Protein AF-A0A5K1H653-F1 (afdb_monomer_lite)

Sequence (147 aa):
DAVLSSRAFFVLESVLCDRKASRRVKQNCAFAMAALVMFVGQVVMSPMATSLVELGSADGLRVLYSLIIAIKSIFVDEIHQSGELPKIINGLDSEDEGLKSAALDCILEIGYIGRKEAIEAMMEKVLNFMEGRQEEKRDSSNLMWLS

Organism: NCBI:txid210225

Radius of gyration: 21.85 Å; chains: 1; bounding box: 66×31×60 Å

pLDDT: mean 72.01, std 13.51, range [44.47, 93.06]

InterPro domains:
  IPR016024 Armadillo-type fold [SSF48371] (3-129)

Structure (mmCIF, N/CA/C/O backbone):
data_AF-A0A5K1H653-F1
#
_entry.id   AF-A0A5K1H653-F1
#
loop_
_atom_site.group_PDB
_atom_site.id
_atom_site.type_symbol
_atom_site.label_atom_id
_atom_site.label_alt_id
_atom_site.label_comp_id
_atom_site.label_asym_id
_atom_site.label_entity_id
_atom_site.label_seq_id
_atom_site.pdbx_PDB_ins_code
_atom_site.Cartn_x
_atom_site.Cartn_y
_atom_site.Cartn_z
_atom_site.occupancy
_atom_site.B_iso_or_equiv
_atom_site.auth_seq_id
_atom_site.auth_comp_id
_atom_site.auth_asym_id
_atom_site.auth_atom_id
_atom_site.pdbx_PDB_model_num
ATOM 1 N N . ASP A 1 1 ? 10.705 18.690 -10.266 1.00 44.47 1 ASP A N 1
ATOM 2 C CA . ASP A 1 1 ? 10.629 18.983 -11.717 1.00 44.47 1 ASP A CA 1
ATOM 3 C C . ASP A 1 1 ? 11.940 19.234 -12.468 1.00 44.47 1 ASP A C 1
ATOM 5 O O . ASP A 1 1 ? 11.997 18.913 -13.647 1.00 44.47 1 ASP A O 1
ATOM 9 N N . ALA A 1 2 ? 13.035 19.714 -11.861 1.00 45.69 2 ALA A N 1
ATOM 10 C CA . ALA A 1 2 ? 14.253 20.038 -12.632 1.00 45.69 2 ALA A CA 1
ATOM 11 C C . ALA A 1 2 ? 15.156 18.838 -13.018 1.00 45.69 2 ALA A C 1
ATOM 13 O O . ALA A 1 2 ? 15.878 18.916 -14.013 1.00 45.69 2 ALA A O 1
ATOM 14 N N . VAL A 1 3 ? 15.118 17.723 -12.274 1.00 45.12 3 VAL A N 1
ATOM 15 C CA . VAL A 1 3 ? 16.013 16.560 -12.490 1.00 45.12 3 VAL A CA 1
ATOM 16 C C . VAL A 1 3 ? 15.633 15.757 -13.740 1.00 45.12 3 VAL A C 1
ATOM 18 O O . VAL A 1 3 ? 16.513 15.251 -14.428 1.00 45.12 3 VAL A O 1
ATOM 21 N N . LEU A 1 4 ? 14.346 15.721 -14.096 1.00 46.84 4 LEU A N 1
ATOM 22 C CA . LEU A 1 4 ? 13.852 15.075 -15.319 1.00 46.84 4 LEU A CA 1
ATOM 23 C C . LEU A 1 4 ? 14.151 15.870 -16.597 1.00 46.84 4 LEU A C 1
ATOM 25 O O . LEU A 1 4 ? 14.254 15.283 -17.667 1.00 46.84 4 LEU A O 1
ATOM 29 N N . SER A 1 5 ? 14.345 17.190 -16.487 1.00 49.91 5 SER A N 1
ATOM 30 C CA . SER A 1 5 ? 14.792 18.037 -17.610 1.00 49.91 5 SER A CA 1
ATOM 31 C C . SER A 1 5 ? 16.320 18.104 -17.747 1.00 49.91 5 SER A C 1
ATOM 33 O O . SER A 1 5 ? 16.856 18.746 -18.651 1.00 49.91 5 SER A O 1
ATOM 35 N N . SER A 1 6 ? 17.047 17.470 -16.824 1.00 48.06 6 SER A N 1
ATOM 36 C CA . SER A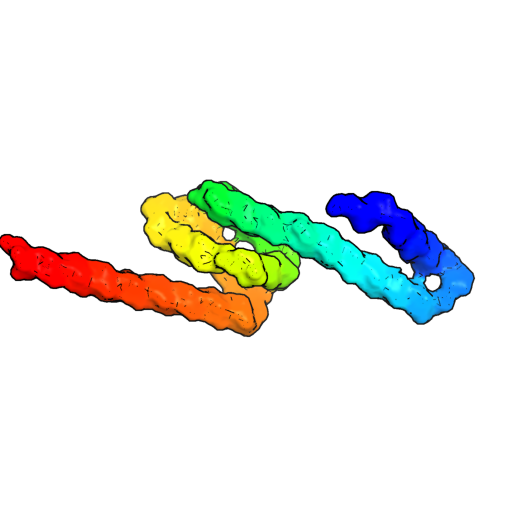 1 6 ? 18.497 17.550 -16.754 1.00 48.06 6 SER A CA 1
ATOM 37 C C . SER A 1 6 ? 19.143 16.640 -17.795 1.00 48.06 6 SER A C 1
ATOM 39 O O . SER A 1 6 ? 18.831 15.455 -17.907 1.00 48.06 6 SER A O 1
ATOM 41 N N . ARG A 1 7 ? 20.151 17.184 -18.482 1.00 54.25 7 ARG A N 1
ATOM 42 C CA . ARG A 1 7 ? 21.087 16.504 -19.396 1.00 54.25 7 ARG A CA 1
ATOM 43 C C . ARG A 1 7 ? 21.716 15.214 -18.830 1.00 54.25 7 ARG A C 1
ATOM 45 O O . ARG A 1 7 ? 22.386 14.508 -19.573 1.00 54.25 7 ARG A O 1
ATOM 52 N N . ALA A 1 8 ? 21.516 14.892 -17.550 1.00 56.97 8 ALA A N 1
ATOM 53 C CA . ALA A 1 8 ? 22.009 13.693 -16.880 1.00 56.97 8 ALA A CA 1
ATOM 54 C C . ALA A 1 8 ? 21.540 12.374 -17.521 1.00 56.97 8 ALA A C 1
ATOM 56 O O . ALA A 1 8 ? 22.361 11.473 -17.674 1.00 56.97 8 ALA A O 1
ATOM 57 N N . PHE A 1 9 ? 20.271 12.257 -17.938 1.00 57.56 9 PHE A N 1
ATOM 58 C CA . PHE A 1 9 ? 19.769 11.016 -18.554 1.00 57.56 9 PHE A CA 1
ATOM 59 C C . PHE A 1 9 ? 20.418 10.773 -19.924 1.00 57.56 9 PHE A C 1
ATOM 61 O O . PHE A 1 9 ? 20.959 9.703 -20.181 1.00 57.56 9 PHE A O 1
ATOM 68 N N . PHE A 1 10 ? 20.485 11.825 -20.744 1.00 59.91 10 PHE A N 1
ATOM 69 C CA . PHE A 1 10 ? 21.138 11.807 -22.055 1.00 59.91 10 PHE A CA 1
ATOM 70 C C . PHE A 1 10 ? 22.647 11.521 -21.957 1.00 59.91 10 PHE A C 1
ATOM 72 O O . PHE A 1 10 ? 23.203 10.762 -22.748 1.00 59.91 10 PHE A O 1
ATOM 79 N N . VAL A 1 11 ? 23.326 12.089 -20.954 1.00 62.84 11 VAL A N 1
ATOM 80 C CA . VAL A 1 11 ? 24.755 11.841 -20.707 1.00 62.84 11 VAL A CA 1
ATOM 81 C C . VAL A 1 11 ? 24.993 10.396 -20.260 1.00 62.84 11 VAL A C 1
ATOM 83 O O . VAL A 1 11 ? 25.898 9.751 -20.786 1.00 62.84 11 VAL A O 1
ATOM 86 N N . LEU A 1 12 ? 24.179 9.851 -19.353 1.00 58.28 12 LEU A N 1
ATOM 87 C CA . LEU A 1 12 ? 24.308 8.459 -18.905 1.00 58.28 12 LEU A CA 1
ATOM 88 C C . LEU A 1 12 ? 24.004 7.453 -20.024 1.00 58.28 12 LEU A C 1
ATOM 90 O O . LEU A 1 12 ? 24.766 6.503 -20.200 1.00 58.28 12 LEU A O 1
ATOM 94 N N . GLU A 1 13 ? 22.964 7.696 -20.824 1.00 56.81 13 GLU A N 1
ATOM 95 C CA . GLU A 1 13 ? 22.633 6.893 -22.006 1.00 56.81 13 GLU A CA 1
ATOM 96 C C . GLU A 1 13 ? 23.789 6.901 -23.022 1.00 56.81 13 GLU A C 1
ATOM 98 O O . GLU A 1 13 ? 24.232 5.843 -23.477 1.00 56.81 13 GLU A O 1
ATOM 103 N N . SER A 1 14 ? 24.373 8.076 -23.294 1.00 64.81 14 SER A N 1
ATOM 104 C CA . SER A 1 14 ? 25.520 8.202 -24.203 1.00 64.81 14 SER A CA 1
ATOM 105 C C . SER A 1 14 ? 26.752 7.407 -23.740 1.00 64.81 14 SER A C 1
ATOM 107 O O . SER A 1 14 ? 27.435 6.794 -24.561 1.00 64.81 14 SER A O 1
ATOM 109 N N . VAL A 1 15 ? 27.008 7.343 -22.426 1.00 60.03 15 VAL A N 1
ATOM 110 C CA . VAL A 1 15 ? 28.149 6.617 -21.839 1.00 60.03 15 VAL A CA 1
ATOM 111 C C . VAL A 1 15 ? 27.917 5.101 -21.814 1.00 60.03 15 VAL A C 1
ATOM 113 O O . VAL A 1 15 ? 28.864 4.332 -21.997 1.00 60.03 15 VAL A O 1
ATOM 116 N N . LEU A 1 16 ? 26.673 4.637 -21.638 1.00 54.69 16 LEU A N 1
ATOM 117 C CA . LEU A 1 16 ? 26.344 3.215 -21.801 1.00 54.69 16 LEU A CA 1
ATOM 118 C C . LEU A 1 16 ? 26.532 2.744 -23.246 1.00 54.69 16 LEU A C 1
ATOM 120 O O . LEU A 1 16 ? 27.098 1.666 -23.478 1.00 54.69 16 LEU A O 1
ATOM 124 N N . CYS A 1 17 ? 26.064 3.544 -24.205 1.00 60.16 17 CYS A N 1
ATOM 125 C CA . CYS A 1 17 ? 26.115 3.224 -25.629 1.00 60.16 17 CYS A CA 1
ATOM 126 C C . CYS A 1 17 ? 27.509 3.421 -26.252 1.00 60.16 17 CYS A C 1
ATOM 128 O O . CYS A 1 17 ? 27.781 2.857 -27.317 1.00 60.16 17 CYS A O 1
ATOM 130 N N . ASP A 1 18 ? 28.428 4.133 -25.590 1.00 64.19 18 ASP A N 1
ATOM 131 C CA . ASP A 1 18 ? 29.811 4.277 -26.047 1.00 64.19 18 ASP A CA 1
ATOM 132 C C . ASP A 1 18 ? 30.572 2.942 -25.964 1.00 64.19 18 ASP A C 1
ATOM 134 O O . ASP A 1 18 ? 30.835 2.391 -24.893 1.00 64.19 18 ASP A O 1
ATOM 138 N N . ARG A 1 19 ? 30.977 2.387 -27.112 1.00 56.91 19 ARG A N 1
ATOM 139 C CA . ARG A 1 19 ? 31.741 1.127 -27.183 1.00 56.91 19 ARG A CA 1
ATOM 140 C C . ARG A 1 19 ? 33.153 1.236 -26.604 1.00 56.91 19 ARG A C 1
ATOM 142 O O . ARG A 1 19 ? 33.728 0.197 -26.292 1.00 56.91 19 ARG A O 1
ATOM 149 N N . LYS A 1 20 ? 33.693 2.448 -26.442 1.00 66.50 20 LYS A N 1
ATOM 150 C CA . LYS A 1 20 ? 35.030 2.697 -25.879 1.00 66.50 20 LYS A CA 1
ATOM 151 C C . LYS A 1 20 ? 35.030 2.813 -24.351 1.00 66.50 20 LYS A C 1
ATOM 153 O O . LYS A 1 20 ? 36.097 2.731 -23.744 1.00 66.50 20 LYS A O 1
ATOM 158 N N . ALA A 1 21 ? 33.864 2.966 -23.721 1.00 58.50 21 ALA A N 1
ATOM 159 C CA . ALA A 1 21 ? 33.753 3.059 -22.270 1.00 58.50 21 ALA A CA 1
ATOM 160 C C . ALA A 1 21 ? 34.074 1.719 -21.583 1.00 58.50 21 ALA A C 1
ATOM 162 O O . ALA A 1 21 ? 33.651 0.644 -22.023 1.00 58.50 21 ALA A O 1
ATOM 163 N N . SER A 1 22 ? 34.814 1.782 -20.472 1.00 67.69 22 SER A N 1
ATOM 164 C CA . SER A 1 22 ? 35.213 0.589 -19.720 1.00 67.69 22 SER A CA 1
ATOM 165 C C . SER A 1 22 ? 33.999 -0.112 -19.098 1.00 67.69 22 SER A C 1
ATOM 167 O O . SER A 1 22 ? 33.016 0.524 -18.711 1.00 67.69 22 SER A O 1
ATOM 169 N N . ARG A 1 23 ? 34.076 -1.440 -18.942 1.00 62.59 23 ARG A N 1
ATOM 170 C CA . ARG A 1 23 ? 32.991 -2.260 -18.371 1.00 62.59 23 ARG A CA 1
ATOM 171 C C . ARG A 1 23 ? 32.521 -1.758 -16.998 1.00 62.59 23 ARG A C 1
ATOM 173 O O . ARG A 1 23 ? 31.323 -1.771 -16.738 1.00 62.59 23 ARG A O 1
ATOM 180 N N . ARG A 1 24 ? 33.441 -1.271 -16.156 1.00 66.25 24 ARG A N 1
ATOM 181 C CA . ARG A 1 24 ? 33.117 -0.716 -14.828 1.00 66.25 24 ARG A CA 1
ATOM 182 C C . ARG A 1 24 ? 32.341 0.599 -14.923 1.00 66.25 24 ARG A C 1
ATOM 184 O O . ARG A 1 24 ? 31.417 0.814 -14.151 1.00 66.25 24 ARG A O 1
ATOM 191 N N . VAL A 1 25 ? 32.681 1.450 -15.893 1.00 63.56 25 VAL A N 1
ATOM 192 C CA . VAL A 1 25 ? 31.981 2.724 -16.131 1.00 63.56 25 VAL A CA 1
ATOM 193 C C . VAL A 1 25 ? 30.552 2.459 -16.605 1.00 63.56 25 VAL A C 1
ATOM 195 O O . VAL A 1 25 ? 29.615 3.026 -16.057 1.00 63.56 25 VAL A O 1
ATOM 198 N N . LYS A 1 26 ? 30.363 1.512 -17.532 1.00 55.81 26 LYS A N 1
ATOM 199 C CA . LYS A 1 26 ? 29.026 1.112 -18.002 1.00 55.81 26 LYS A CA 1
ATOM 200 C C . LYS A 1 26 ? 28.155 0.526 -16.899 1.00 55.81 26 LYS A C 1
ATOM 202 O O . LYS A 1 26 ? 26.975 0.846 -16.825 1.00 55.81 26 LYS A O 1
ATOM 207 N N . GLN A 1 27 ? 28.734 -0.313 -16.041 1.00 55.03 27 GLN A N 1
ATOM 208 C CA . GLN A 1 27 ? 28.023 -0.886 -14.897 1.00 55.03 27 GLN A CA 1
ATOM 209 C C . GLN A 1 27 ? 27.581 0.205 -13.920 1.00 55.03 27 GLN A C 1
ATOM 211 O O . GLN A 1 27 ? 26.409 0.255 -13.567 1.00 55.03 27 GLN A O 1
ATOM 216 N N . ASN A 1 28 ? 28.473 1.126 -13.554 1.00 61.66 28 ASN A N 1
ATOM 217 C CA . ASN A 1 28 ? 28.134 2.225 -12.651 1.00 61.66 28 ASN A CA 1
ATOM 218 C C . ASN A 1 28 ? 27.080 3.170 -13.251 1.00 61.66 28 ASN A C 1
ATOM 220 O O . ASN A 1 28 ? 26.188 3.614 -12.534 1.00 61.66 28 ASN A O 1
ATOM 224 N N . CYS A 1 29 ? 27.125 3.432 -14.561 1.00 58.62 29 CYS A N 1
ATOM 225 C CA . CYS A 1 29 ? 26.082 4.205 -15.235 1.00 58.62 29 CYS A CA 1
ATOM 226 C C . CYS A 1 29 ? 24.743 3.457 -15.290 1.00 58.62 29 CYS A C 1
ATOM 228 O O . CYS A 1 29 ? 23.708 4.080 -15.092 1.00 58.62 29 CYS A O 1
ATOM 230 N N . ALA A 1 30 ? 24.739 2.137 -15.502 1.00 55.62 30 ALA A N 1
ATOM 231 C CA . ALA A 1 30 ? 23.517 1.333 -15.455 1.00 55.62 30 ALA A CA 1
ATOM 232 C C . ALA A 1 30 ? 22.886 1.345 -14.053 1.00 55.62 30 ALA A C 1
ATOM 234 O O . ALA A 1 30 ? 21.678 1.528 -13.931 1.00 55.62 30 ALA A O 1
ATOM 235 N N . PHE A 1 31 ? 23.702 1.237 -12.998 1.00 61.91 31 PHE A N 1
ATOM 236 C CA . PHE A 1 31 ? 23.247 1.389 -11.613 1.00 61.91 31 PHE A CA 1
ATOM 237 C C . PHE A 1 31 ? 22.703 2.793 -11.335 1.00 61.91 31 PHE A C 1
ATOM 239 O O . PHE A 1 31 ? 21.651 2.922 -10.717 1.00 61.91 31 PHE A O 1
ATOM 246 N N . ALA A 1 32 ? 23.365 3.841 -11.831 1.00 61.22 32 ALA A N 1
ATOM 247 C CA . ALA A 1 32 ? 22.889 5.215 -11.694 1.00 61.22 32 ALA A CA 1
ATOM 248 C C . ALA A 1 32 ? 21.574 5.460 -12.455 1.00 61.22 32 ALA A C 1
ATOM 250 O O . ALA A 1 32 ? 20.694 6.136 -11.933 1.00 61.22 32 ALA A O 1
ATOM 251 N N . MET A 1 33 ? 21.400 4.883 -13.650 1.00 60.06 33 MET A N 1
ATOM 252 C CA . MET A 1 33 ? 20.134 4.946 -14.391 1.00 60.06 33 MET A CA 1
ATOM 253 C C . MET A 1 33 ? 19.022 4.169 -13.689 1.00 60.06 33 MET A C 1
ATOM 255 O O . MET A 1 33 ? 17.914 4.679 -13.592 1.00 60.06 33 MET A O 1
ATOM 259 N N . ALA A 1 34 ? 19.304 2.977 -13.156 1.00 53.09 34 ALA A N 1
ATOM 260 C CA . ALA A 1 34 ? 18.333 2.218 -12.371 1.00 53.09 34 ALA A CA 1
ATOM 261 C C . ALA A 1 34 ? 17.908 2.992 -11.114 1.00 53.09 34 ALA A C 1
ATOM 263 O O . ALA A 1 34 ? 16.717 3.120 -10.847 1.00 53.09 34 ALA A O 1
ATOM 264 N N . ALA A 1 35 ? 18.865 3.591 -10.401 1.00 56.31 35 ALA A N 1
ATOM 265 C CA . ALA A 1 35 ? 18.593 4.445 -9.250 1.00 56.31 35 ALA A CA 1
ATOM 266 C C . ALA A 1 35 ? 17.800 5.704 -9.634 1.00 56.31 35 ALA A C 1
ATOM 268 O O . ALA A 1 35 ? 16.897 6.087 -8.903 1.00 56.31 35 ALA A O 1
ATOM 269 N N . LEU A 1 36 ? 18.078 6.326 -10.785 1.00 57.88 36 LEU A N 1
ATOM 270 C CA . LEU A 1 36 ? 17.319 7.476 -11.292 1.00 57.88 36 LEU A CA 1
ATOM 271 C C . LEU A 1 36 ? 15.892 7.098 -11.701 1.00 57.88 36 LEU A C 1
ATOM 273 O O . LEU A 1 36 ? 14.972 7.841 -11.388 1.00 57.88 36 LEU A O 1
ATOM 277 N N . VAL A 1 37 ? 15.685 5.951 -12.356 1.00 58.03 37 VAL A N 1
ATOM 278 C CA . VAL A 1 37 ? 14.344 5.441 -12.694 1.00 58.03 37 VAL A CA 1
ATOM 279 C C . VAL A 1 37 ? 13.562 5.111 -11.424 1.00 58.03 37 VAL A C 1
ATOM 281 O O . VAL A 1 37 ? 12.395 5.477 -11.319 1.00 58.03 37 VAL A O 1
ATOM 284 N N . MET A 1 38 ? 14.213 4.497 -10.433 1.00 58.59 38 MET A N 1
ATOM 285 C CA . MET A 1 38 ? 13.615 4.277 -9.117 1.00 58.59 38 MET A CA 1
ATOM 286 C C . MET A 1 38 ? 13.279 5.600 -8.424 1.00 58.59 38 MET A C 1
ATOM 288 O O . MET A 1 38 ? 12.167 5.749 -7.944 1.00 58.59 38 MET A O 1
ATOM 292 N N . PHE A 1 39 ? 14.174 6.588 -8.440 1.00 55.56 39 PHE A N 1
ATOM 293 C CA . PHE A 1 39 ? 13.973 7.891 -7.798 1.00 55.56 39 PHE A CA 1
ATOM 294 C C . PHE A 1 39 ? 12.857 8.713 -8.460 1.00 55.56 39 PHE A C 1
ATOM 296 O O . PHE A 1 39 ? 12.046 9.334 -7.782 1.00 55.56 39 PHE A O 1
ATOM 303 N N . VAL A 1 40 ? 12.779 8.691 -9.791 1.00 55.78 40 VAL A N 1
ATOM 304 C CA . VAL A 1 40 ? 11.707 9.333 -10.565 1.00 55.78 40 VAL A CA 1
ATOM 305 C C . VAL A 1 40 ? 10.370 8.629 -10.340 1.00 55.78 40 VAL A C 1
ATOM 307 O O . VAL A 1 40 ? 9.351 9.301 -10.203 1.00 55.78 40 VAL A O 1
ATOM 310 N N . GLY A 1 41 ? 10.368 7.296 -10.270 1.00 54.59 41 GLY A N 1
ATOM 311 C CA . GLY A 1 41 ? 9.179 6.529 -9.917 1.00 54.59 41 GLY A CA 1
ATOM 312 C C . GLY A 1 41 ? 8.704 6.845 -8.498 1.00 54.59 41 GLY A C 1
ATOM 313 O O . GLY A 1 41 ? 7.532 7.129 -8.294 1.00 54.59 41 GLY A O 1
ATOM 314 N N . GLN A 1 42 ? 9.611 6.854 -7.525 1.00 49.09 42 GLN A N 1
ATOM 315 C CA . GLN A 1 42 ? 9.310 7.037 -6.102 1.00 49.09 42 GLN A CA 1
ATOM 316 C C . GLN A 1 42 ? 8.787 8.453 -5.788 1.00 49.09 42 GLN A C 1
ATOM 318 O O . GLN A 1 42 ? 7.810 8.605 -5.064 1.00 49.09 42 GLN A O 1
ATOM 323 N N . VAL A 1 43 ? 9.331 9.496 -6.435 1.00 50.09 43 VAL A N 1
ATOM 324 C CA . VAL A 1 43 ? 8.859 10.891 -6.283 1.00 50.09 43 VAL A CA 1
ATOM 325 C C . VAL A 1 43 ? 7.440 11.119 -6.835 1.00 50.09 43 VAL A C 1
ATOM 327 O O . VAL A 1 43 ? 6.743 12.014 -6.364 1.00 50.09 43 VAL A O 1
ATOM 330 N N . VAL A 1 44 ? 6.986 10.321 -7.807 1.00 51.75 44 VAL A N 1
ATOM 331 C CA . VAL A 1 44 ? 5.624 10.421 -8.372 1.00 51.75 44 VAL A CA 1
ATOM 332 C C . VAL A 1 44 ? 4.646 9.459 -7.682 1.00 51.75 44 VAL A C 1
ATOM 334 O O . VAL A 1 44 ? 3.456 9.759 -7.589 1.00 51.75 44 VAL A O 1
ATOM 337 N N . MET A 1 45 ? 5.130 8.332 -7.152 1.00 57.34 45 MET A N 1
ATOM 338 C CA . MET A 1 45 ? 4.293 7.305 -6.521 1.00 57.34 45 MET A CA 1
ATOM 339 C C . MET A 1 45 ? 3.742 7.710 -5.145 1.00 57.34 45 MET A C 1
ATOM 341 O O . MET A 1 45 ? 2.621 7.318 -4.829 1.00 57.34 45 MET A O 1
ATOM 345 N N . SER A 1 46 ? 4.456 8.540 -4.374 1.00 62.00 46 SER A N 1
ATOM 346 C CA . SER A 1 46 ? 3.993 9.022 -3.059 1.00 62.00 46 SER A CA 1
ATOM 347 C C . SER A 1 46 ? 2.673 9.813 -3.118 1.00 62.00 46 SER A C 1
ATOM 349 O O . SER A 1 46 ? 1.680 9.369 -2.535 1.00 62.00 46 SER A O 1
ATOM 351 N N . PRO A 1 47 ? 2.568 10.918 -3.895 1.00 64.62 47 PRO A N 1
ATOM 352 C CA . PRO A 1 47 ? 1.303 11.647 -4.008 1.00 64.62 47 PRO A CA 1
ATOM 353 C C . PRO A 1 47 ? 0.208 10.842 -4.725 1.00 64.62 47 PRO A C 1
ATOM 355 O O . PRO A 1 47 ? -0.977 11.106 -4.523 1.00 64.62 47 PRO A O 1
ATOM 358 N N . MET A 1 48 ? 0.567 9.847 -5.542 1.00 65.38 48 MET A N 1
ATOM 359 C CA . MET A 1 48 ? -0.406 8.961 -6.186 1.00 65.38 48 MET A CA 1
ATOM 360 C C . MET A 1 48 ? -1.064 8.005 -5.182 1.00 65.38 48 MET A C 1
ATOM 362 O O . MET A 1 48 ? -2.283 7.864 -5.196 1.00 65.38 48 MET A O 1
ATOM 366 N N . ALA A 1 49 ? -0.285 7.384 -4.290 1.00 64.75 49 ALA A N 1
ATOM 367 C CA . ALA A 1 49 ? -0.828 6.538 -3.230 1.00 64.75 49 ALA A CA 1
ATOM 368 C C . ALA A 1 49 ? -1.748 7.347 -2.303 1.00 64.75 49 ALA A C 1
ATOM 370 O O . ALA A 1 49 ? -2.892 6.955 -2.084 1.00 64.75 49 ALA A O 1
ATOM 371 N N . THR A 1 50 ? -1.291 8.517 -1.847 1.00 73.44 50 THR A N 1
ATOM 372 C CA . THR A 1 50 ? -2.092 9.408 -0.999 1.00 73.44 50 THR A CA 1
ATOM 373 C C . THR A 1 50 ? -3.375 9.866 -1.689 1.00 73.44 50 THR A C 1
ATOM 375 O O . THR A 1 50 ? -4.446 9.703 -1.119 1.00 73.44 50 THR A O 1
ATOM 378 N N . SER A 1 51 ? -3.319 10.353 -2.933 1.00 68.00 51 SER A N 1
ATOM 379 C CA . SER A 1 51 ? -4.524 10.825 -3.641 1.00 68.00 51 SER A CA 1
ATOM 380 C C . SER A 1 51 ? -5.544 9.719 -3.927 1.00 68.00 51 SER A C 1
ATOM 382 O O . SER A 1 51 ? -6.747 9.965 -3.848 1.00 68.00 51 SER A O 1
ATOM 384 N N . LEU A 1 52 ? -5.097 8.494 -4.227 1.00 68.88 52 LEU A N 1
ATOM 385 C CA . LEU A 1 52 ? -5.996 7.354 -4.445 1.00 68.88 52 LEU A CA 1
ATOM 386 C C . LEU A 1 52 ? -6.676 6.897 -3.153 1.00 68.88 52 LEU A C 1
ATOM 388 O O . LEU A 1 52 ? -7.851 6.534 -3.178 1.00 68.88 52 LEU A O 1
ATOM 392 N N . VAL A 1 53 ? -5.955 6.932 -2.032 1.00 73.12 53 VAL A N 1
ATOM 393 C CA . VAL A 1 53 ? -6.500 6.574 -0.719 1.00 73.12 53 VAL A CA 1
ATOM 394 C C . VAL A 1 53 ? -7.408 7.686 -0.180 1.00 73.12 53 VAL A C 1
ATOM 396 O O . VAL A 1 53 ? -8.474 7.398 0.359 1.00 73.12 53 VAL A O 1
ATOM 399 N N . GLU A 1 54 ? -7.054 8.956 -0.388 1.00 72.25 54 GLU A N 1
ATOM 400 C CA . GLU A 1 54 ? -7.885 10.120 -0.043 1.00 72.25 54 GLU A CA 1
ATOM 401 C C . GLU A 1 54 ? -9.179 10.200 -0.849 1.00 72.25 54 GLU A C 1
ATOM 403 O O . GLU A 1 54 ? -10.170 10.736 -0.355 1.00 72.25 54 GLU A O 1
ATOM 408 N N . LEU A 1 55 ? -9.204 9.632 -2.059 1.00 71.25 55 LEU A N 1
ATOM 409 C CA . LEU A 1 55 ? -10.426 9.527 -2.851 1.00 71.25 55 LEU A CA 1
ATOM 410 C C . LEU A 1 55 ? -11.523 8.752 -2.101 1.00 71.25 55 LEU A C 1
ATOM 412 O O . LEU A 1 55 ? -12.702 8.951 -2.386 1.00 71.25 55 LEU A O 1
ATOM 416 N N . GLY A 1 56 ? -11.145 7.857 -1.176 1.00 67.19 56 GLY A N 1
ATOM 417 C CA . GLY A 1 56 ? -12.072 7.166 -0.277 1.00 67.19 56 GLY A CA 1
ATOM 418 C C . GLY A 1 56 ? -13.159 6.353 -0.986 1.00 67.19 56 GLY A C 1
ATOM 419 O O . GLY A 1 56 ? -14.207 6.100 -0.402 1.00 67.19 56 GLY A O 1
ATOM 420 N N . SER A 1 57 ? -12.940 5.976 -2.250 1.00 76.50 57 SER A N 1
ATOM 421 C CA . SER A 1 57 ? -13.917 5.274 -3.086 1.00 76.50 57 SER A CA 1
ATOM 422 C C . SER A 1 57 ? -13.422 3.888 -3.488 1.00 76.50 57 SER A C 1
ATOM 424 O O . SER A 1 57 ? -12.217 3.643 -3.597 1.00 76.50 57 SER A O 1
ATOM 426 N N . ALA A 1 58 ? -14.367 2.979 -3.745 1.00 74.94 58 ALA A N 1
ATOM 427 C CA . ALA A 1 58 ? -14.062 1.608 -4.145 1.00 74.94 58 ALA A CA 1
ATOM 428 C C . ALA A 1 58 ? -13.195 1.555 -5.413 1.00 74.94 58 ALA A C 1
ATOM 430 O O . ALA A 1 58 ? -12.253 0.769 -5.489 1.00 74.94 58 ALA A O 1
ATOM 431 N N . ASP A 1 59 ? -13.460 2.423 -6.391 1.00 73.94 59 ASP A N 1
ATOM 432 C CA . ASP A 1 59 ? -12.687 2.467 -7.634 1.00 73.94 59 ASP A CA 1
ATOM 433 C C . ASP A 1 59 ? -11.267 3.010 -7.418 1.00 73.94 59 ASP A C 1
ATOM 435 O O . ASP A 1 59 ? -10.322 2.491 -8.013 1.00 73.94 59 ASP A O 1
ATOM 439 N N . GLY A 1 60 ? -11.084 3.972 -6.505 1.00 73.88 60 GLY A N 1
ATOM 440 C CA . GLY A 1 60 ? -9.755 4.432 -6.088 1.00 73.88 60 GLY A CA 1
ATOM 441 C C . GLY A 1 60 ? -8.914 3.302 -5.489 1.00 73.88 60 GLY A C 1
ATOM 442 O O . GLY A 1 60 ? -7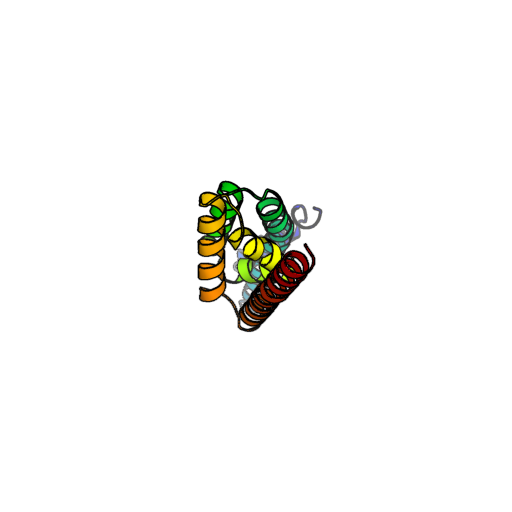.770 3.094 -5.901 1.00 73.88 60 GLY A O 1
ATOM 443 N N . LEU A 1 61 ? -9.505 2.505 -4.592 1.00 81.25 61 LEU A N 1
ATOM 444 C CA . LEU A 1 61 ? -8.837 1.343 -3.998 1.00 81.25 61 LEU A CA 1
ATOM 445 C C . LEU A 1 61 ? -8.594 0.209 -5.004 1.00 81.25 61 LEU A C 1
ATOM 447 O O . LEU A 1 61 ? -7.562 -0.449 -4.939 1.00 81.25 61 LEU A O 1
ATOM 451 N N . ARG A 1 62 ? -9.470 -0.001 -5.990 1.00 80.94 62 ARG A N 1
ATOM 452 C CA . ARG A 1 62 ? -9.229 -0.981 -7.070 1.00 80.94 62 ARG A CA 1
ATOM 453 C C . ARG A 1 62 ? -8.060 -0.588 -7.971 1.00 80.94 62 ARG A C 1
ATOM 455 O O . ARG A 1 62 ? -7.283 -1.445 -8.405 1.00 80.94 62 ARG A O 1
ATOM 462 N N . VAL A 1 63 ? -7.918 0.705 -8.255 1.00 75.88 63 VAL A N 1
ATOM 463 C CA . VAL A 1 63 ? -6.750 1.228 -8.975 1.00 75.88 63 VAL A CA 1
ATOM 464 C C . VAL A 1 63 ? -5.493 1.055 -8.123 1.00 75.88 63 VAL A C 1
ATOM 466 O O . VAL A 1 63 ? -4.480 0.578 -8.634 1.00 75.88 63 VAL A O 1
ATOM 469 N N . LEU A 1 64 ? -5.569 1.351 -6.821 1.00 79.62 64 LEU A N 1
ATOM 470 C CA . LEU A 1 64 ? -4.474 1.122 -5.878 1.00 79.62 64 LEU A CA 1
ATOM 471 C C . LEU A 1 64 ? -4.043 -0.354 -5.852 1.00 79.62 64 LEU A C 1
ATOM 473 O O . LEU A 1 64 ? -2.860 -0.646 -6.006 1.00 79.62 64 LEU A O 1
ATOM 477 N N . TYR A 1 65 ? -4.995 -1.281 -5.754 1.00 83.19 65 TYR A N 1
ATOM 478 C CA . TYR A 1 65 ? -4.767 -2.725 -5.829 1.00 83.19 65 TYR A CA 1
ATOM 479 C C . TYR A 1 65 ? -4.036 -3.133 -7.116 1.00 83.19 65 TYR A C 1
ATOM 481 O O . TYR A 1 65 ? -3.027 -3.839 -7.080 1.00 83.19 65 TYR A O 1
ATOM 489 N N . SER A 1 66 ? -4.485 -2.616 -8.261 1.00 75.44 66 SER A N 1
ATOM 490 C CA . SER A 1 66 ? -3.856 -2.892 -9.559 1.00 75.44 66 SER A CA 1
ATOM 491 C C . SER A 1 66 ? -2.394 -2.421 -9.608 1.00 75.44 66 SER A C 1
ATOM 493 O O . SER A 1 66 ? -1.540 -3.092 -10.191 1.00 75.44 66 SER A O 1
ATOM 495 N N . LEU A 1 67 ? -2.082 -1.290 -8.966 1.00 74.75 67 LEU A N 1
ATOM 496 C CA . LEU A 1 67 ? -0.718 -0.763 -8.859 1.00 74.75 67 LEU A CA 1
ATOM 497 C C . LEU A 1 67 ? 0.150 -1.586 -7.902 1.00 74.75 67 LEU A C 1
ATOM 499 O O . LEU A 1 67 ? 1.315 -1.837 -8.217 1.00 74.75 67 LEU A O 1
ATOM 503 N N . ILE A 1 68 ? -0.413 -2.064 -6.786 1.00 82.75 68 ILE A N 1
ATOM 504 C CA . ILE A 1 68 ? 0.269 -2.978 -5.858 1.00 82.75 68 ILE A CA 1
ATOM 505 C C . ILE A 1 68 ? 0.709 -4.245 -6.601 1.00 82.75 68 ILE A C 1
ATOM 507 O O . ILE A 1 68 ? 1.875 -4.625 -6.510 1.00 82.75 68 ILE A O 1
ATOM 511 N N . ILE A 1 69 ? -0.161 -4.844 -7.418 1.00 80.94 69 ILE A N 1
ATOM 512 C CA . ILE A 1 69 ? 0.190 -6.028 -8.221 1.00 80.94 69 ILE A CA 1
ATOM 513 C C . ILE A 1 69 ? 1.279 -5.713 -9.254 1.00 80.94 69 ILE A C 1
ATOM 515 O O . ILE A 1 69 ? 2.217 -6.496 -9.446 1.00 80.94 69 ILE A O 1
ATOM 519 N N . ALA A 1 70 ? 1.149 -4.583 -9.952 1.00 70.75 70 ALA A N 1
ATOM 520 C CA . ALA A 1 70 ? 2.036 -4.233 -11.055 1.00 70.75 70 ALA A CA 1
ATOM 521 C C . ALA A 1 70 ? 3.456 -3.876 -10.583 1.00 70.75 70 ALA A C 1
ATOM 523 O O . ALA A 1 70 ? 4.437 -4.282 -11.209 1.00 70.75 70 ALA A O 1
ATOM 524 N N . ILE A 1 71 ? 3.567 -3.129 -9.482 1.00 76.12 71 ILE A N 1
ATOM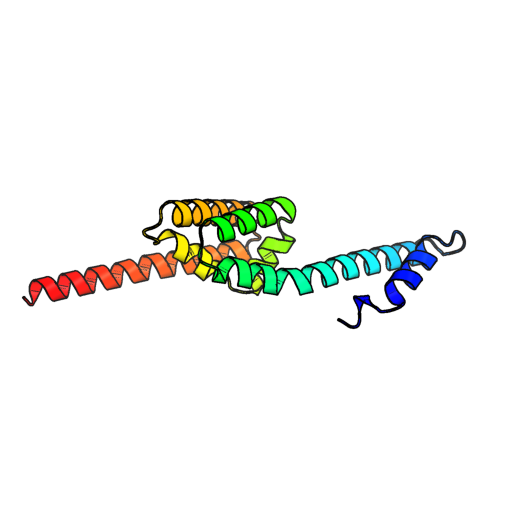 525 C CA . ILE A 1 71 ? 4.821 -2.523 -9.010 1.00 76.12 71 ILE A CA 1
ATOM 526 C C . ILE A 1 71 ? 5.422 -3.305 -7.826 1.00 76.12 71 ILE A C 1
ATOM 528 O O . ILE A 1 71 ? 6.641 -3.307 -7.631 1.00 76.12 71 ILE A O 1
ATOM 532 N N . LYS A 1 72 ? 4.594 -4.047 -7.081 1.00 83.00 72 LYS A N 1
ATOM 533 C CA . LYS A 1 72 ? 4.977 -4.936 -5.974 1.00 83.00 72 LYS A CA 1
ATOM 534 C C . LYS A 1 72 ? 5.679 -4.205 -4.831 1.00 83.00 72 LYS A C 1
ATOM 536 O O . LYS A 1 72 ? 5.182 -3.193 -4.343 1.00 83.00 72 LYS A O 1
ATOM 541 N N . SER A 1 73 ? 6.818 -4.730 -4.371 1.00 79.12 73 SER A N 1
ATOM 542 C CA . SER A 1 73 ? 7.454 -4.327 -3.114 1.00 79.12 73 SER A CA 1
ATOM 543 C C . SER A 1 73 ? 7.799 -2.844 -3.069 1.00 79.12 73 SER A C 1
ATOM 545 O O . SER A 1 73 ? 7.671 -2.236 -2.019 1.00 79.12 73 SER A O 1
ATOM 547 N N . ILE A 1 74 ? 8.180 -2.247 -4.203 1.00 77.94 74 ILE A N 1
ATOM 548 C CA . ILE A 1 74 ? 8.520 -0.818 -4.279 1.00 77.94 74 ILE A CA 1
ATOM 549 C C . ILE A 1 74 ? 7.301 0.049 -3.933 1.00 77.94 74 ILE A C 1
ATOM 551 O O . ILE A 1 74 ? 7.436 1.058 -3.252 1.00 77.94 74 ILE A O 1
ATOM 555 N N . PHE A 1 75 ? 6.106 -0.353 -4.365 1.00 79.88 75 PHE A N 1
ATOM 556 C CA . PHE A 1 75 ? 4.881 0.396 -4.094 1.00 79.88 75 PHE A CA 1
ATOM 557 C C . PHE A 1 75 ? 4.326 0.113 -2.698 1.00 79.88 75 PHE A C 1
ATOM 559 O O . PHE A 1 75 ? 3.802 1.012 -2.051 1.00 79.88 75 PHE A O 1
ATOM 566 N N . VAL A 1 76 ? 4.505 -1.109 -2.191 1.00 85.31 76 VAL A N 1
ATOM 567 C CA . VAL A 1 76 ? 4.185 -1.435 -0.792 1.00 85.31 76 VAL A CA 1
ATOM 568 C C . VAL A 1 76 ? 5.049 -0.626 0.179 1.00 85.31 76 VAL A C 1
ATOM 570 O O . VAL A 1 76 ? 4.539 -0.109 1.171 1.00 85.31 76 VAL A O 1
ATOM 573 N N . ASP A 1 77 ? 6.338 -0.469 -0.123 1.00 83.38 77 ASP A N 1
ATOM 574 C CA . ASP A 1 77 ? 7.237 0.375 0.666 1.00 83.38 77 ASP A CA 1
ATOM 575 C C . ASP A 1 77 ? 6.792 1.834 0.671 1.00 83.38 77 ASP A C 1
ATOM 577 O O . ASP A 1 77 ? 6.853 2.488 1.709 1.00 83.38 77 ASP A O 1
ATOM 581 N N . GLU A 1 78 ? 6.330 2.328 -0.477 1.00 82.31 78 GLU A N 1
ATOM 582 C CA . GLU A 1 78 ? 5.810 3.684 -0.614 1.00 82.31 78 GLU A CA 1
ATOM 583 C C . GLU A 1 78 ? 4.545 3.879 0.227 1.00 82.31 78 GLU A C 1
ATOM 585 O O . GLU A 1 78 ? 4.493 4.807 1.023 1.00 82.31 78 GLU A O 1
ATOM 590 N N . ILE A 1 79 ? 3.566 2.968 0.135 1.00 84.69 79 ILE A N 1
ATOM 591 C CA . ILE A 1 79 ? 2.336 2.992 0.951 1.00 84.69 79 ILE A CA 1
ATOM 592 C C . ILE A 1 79 ? 2.660 2.980 2.455 1.00 84.69 79 ILE A C 1
ATOM 594 O O . ILE A 1 79 ? 1.981 3.627 3.258 1.00 84.69 79 ILE A O 1
ATOM 598 N N . HIS A 1 80 ? 3.693 2.232 2.852 1.00 84.56 80 HIS A N 1
ATOM 599 C CA . HIS A 1 80 ? 4.160 2.208 4.233 1.00 84.56 80 HIS A CA 1
ATOM 600 C C . HIS A 1 80 ? 4.803 3.542 4.643 1.00 84.56 80 HIS A C 1
ATOM 602 O O . HIS A 1 80 ? 4.455 4.082 5.693 1.00 84.56 80 HIS A O 1
ATOM 608 N N . GLN A 1 81 ? 5.700 4.093 3.819 1.00 82.69 81 GLN A N 1
ATOM 609 C CA . GLN A 1 81 ? 6.399 5.356 4.088 1.00 82.69 81 GLN A CA 1
ATOM 610 C C . GLN A 1 81 ? 5.463 6.568 4.086 1.00 82.69 81 GLN A C 1
ATOM 612 O O . GLN A 1 81 ? 5.660 7.483 4.885 1.00 82.69 81 GLN A O 1
ATOM 617 N N . SER A 1 82 ? 4.436 6.567 3.235 1.00 81.12 82 SER A N 1
ATOM 618 C CA . SER A 1 82 ? 3.409 7.612 3.187 1.00 81.12 82 SER A CA 1
ATOM 619 C C . SER A 1 82 ? 2.393 7.506 4.327 1.00 81.12 82 SER A C 1
ATOM 621 O O . SER A 1 82 ? 1.633 8.441 4.567 1.00 81.12 82 SER A O 1
ATOM 623 N N . GLY A 1 83 ? 2.394 6.397 5.076 1.00 83.88 83 GLY A N 1
ATOM 624 C CA . GLY A 1 83 ? 1.507 6.208 6.218 1.00 83.88 83 GLY A CA 1
ATOM 625 C C . GLY A 1 83 ? 0.041 6.027 5.824 1.00 83.88 83 GLY A C 1
ATOM 626 O O . GLY A 1 83 ? -0.838 6.318 6.630 1.00 83.88 83 GLY A O 1
ATOM 627 N N . GLU A 1 84 ? -0.235 5.540 4.611 1.00 85.81 84 GLU A N 1
ATOM 628 C CA . GLU A 1 84 ? -1.600 5.367 4.090 1.00 85.81 84 GLU A CA 1
ATOM 629 C C . GLU A 1 84 ? -2.258 4.053 4.550 1.00 85.81 84 GLU A C 1
ATOM 631 O O . GLU A 1 84 ? -3.480 3.907 4.485 1.00 85.81 84 GLU A O 1
ATOM 636 N N . LEU A 1 85 ? -1.471 3.115 5.095 1.00 88.06 85 LEU A N 1
ATOM 637 C CA . LEU A 1 85 ? -1.959 1.839 5.642 1.00 88.06 85 LEU A CA 1
ATOM 638 C C . LEU A 1 85 ? -3.176 1.979 6.579 1.00 88.06 85 LEU A C 1
ATOM 640 O O . LEU A 1 85 ? -4.137 1.237 6.383 1.00 88.06 85 LEU A O 1
ATOM 644 N N . PRO A 1 86 ? -3.214 2.909 7.558 1.00 87.06 86 PRO A N 1
ATOM 645 C CA . PRO A 1 86 ? -4.369 3.064 8.440 1.00 87.06 86 PRO A CA 1
ATOM 646 C C . PRO A 1 86 ? -5.643 3.453 7.688 1.00 87.06 86 PRO A C 1
ATOM 648 O O . PRO A 1 86 ? -6.716 2.972 8.028 1.00 87.06 86 PRO A O 1
ATOM 651 N N . LYS A 1 87 ? -5.545 4.293 6.651 1.00 86.19 87 LYS A N 1
ATOM 652 C CA . LYS A 1 87 ? -6.717 4.709 5.871 1.00 86.19 87 LYS A CA 1
ATOM 653 C C . LYS A 1 87 ? -7.265 3.552 5.031 1.00 86.19 87 LYS A C 1
ATOM 655 O O . LYS A 1 87 ? -8.478 3.402 4.937 1.00 86.19 87 LYS A O 1
ATOM 660 N N . ILE A 1 88 ? -6.388 2.704 4.486 1.00 89.12 88 ILE A N 1
ATOM 661 C CA . ILE A 1 88 ? -6.792 1.472 3.790 1.00 89.12 88 ILE A CA 1
ATOM 662 C C . ILE A 1 88 ? -7.472 0.507 4.775 1.00 89.12 88 ILE A C 1
ATOM 664 O O . ILE A 1 88 ? -8.532 -0.027 4.465 1.00 89.12 88 ILE A O 1
ATOM 668 N N . ILE A 1 89 ? -6.909 0.332 5.978 1.00 90.19 89 ILE A N 1
ATOM 669 C CA . ILE A 1 89 ? -7.493 -0.506 7.041 1.00 90.19 89 ILE A CA 1
ATOM 670 C C . ILE A 1 89 ? -8.877 0.005 7.447 1.00 90.19 89 ILE A C 1
ATOM 672 O O . ILE A 1 89 ? -9.804 -0.793 7.528 1.00 90.19 89 ILE A O 1
ATOM 676 N N . ASN A 1 90 ? -9.050 1.318 7.614 1.00 88.50 90 ASN A N 1
ATOM 677 C CA . ASN A 1 90 ? -10.348 1.917 7.941 1.00 88.50 90 ASN A CA 1
ATOM 678 C C . ASN A 1 90 ? -11.417 1.652 6.866 1.00 88.50 90 ASN A C 1
ATOM 680 O O . ASN A 1 90 ? -12.608 1.671 7.169 1.00 88.50 90 ASN A O 1
ATOM 684 N N . GLY A 1 91 ? -11.015 1.375 5.620 1.00 86.88 91 GLY A N 1
ATOM 685 C CA . GLY A 1 91 ? -11.933 0.951 4.563 1.00 86.88 91 GLY A CA 1
ATOM 686 C C . GLY A 1 91 ? -12.678 -0.351 4.887 1.00 86.88 91 GLY A C 1
ATOM 687 O O . GLY A 1 91 ? -13.774 -0.561 4.368 1.00 86.88 91 GLY A O 1
ATOM 688 N N . LEU A 1 92 ? -12.142 -1.196 5.779 1.00 88.31 92 LEU A N 1
ATOM 689 C CA . LEU A 1 92 ? -12.794 -2.433 6.224 1.00 88.31 92 LEU A CA 1
ATOM 690 C C . LEU A 1 92 ? -14.062 -2.199 7.055 1.00 88.31 92 LEU A C 1
ATOM 692 O O . LEU A 1 92 ? -14.915 -3.085 7.116 1.00 88.31 92 LEU A O 1
ATOM 696 N N . ASP A 1 93 ? -14.213 -1.024 7.663 1.00 88.00 93 ASP A N 1
ATOM 697 C CA . ASP A 1 93 ? -15.383 -0.672 8.479 1.00 88.00 93 ASP A CA 1
ATOM 698 C C . ASP A 1 93 ? -16.382 0.203 7.731 1.00 88.00 93 ASP A C 1
ATOM 700 O O . ASP A 1 93 ? -17.365 0.666 8.303 1.00 88.00 93 ASP A O 1
ATOM 704 N N . SER A 1 94 ? -16.170 0.385 6.429 1.00 86.44 94 SER A N 1
ATOM 705 C CA . SER A 1 94 ? -17.150 1.032 5.574 1.00 86.44 94 SER A CA 1
ATOM 706 C C . SER A 1 94 ? -18.449 0.225 5.492 1.00 86.44 94 SER A C 1
ATOM 708 O O . SER A 1 94 ? -18.443 -1.008 5.390 1.00 86.44 94 SER A O 1
ATOM 710 N N . GLU A 1 95 ? -19.578 0.935 5.479 1.00 88.44 95 GLU A N 1
ATOM 711 C CA . GLU A 1 95 ? -20.884 0.367 5.121 1.00 88.44 95 GLU A CA 1
ATOM 712 C C . GLU A 1 95 ? -20.957 0.005 3.627 1.00 88.44 95 GLU A C 1
ATOM 714 O O . GLU A 1 95 ? -21.752 -0.845 3.229 1.00 88.44 95 GLU A O 1
ATOM 719 N N . ASP A 1 96 ? -20.103 0.615 2.797 1.00 89.25 96 ASP A N 1
ATOM 720 C CA . ASP A 1 96 ? -19.961 0.271 1.385 1.00 89.25 96 ASP A CA 1
ATOM 721 C C . ASP A 1 96 ? -19.182 -1.045 1.236 1.00 89.25 96 ASP A C 1
ATOM 723 O O . ASP A 1 96 ? -17.955 -1.091 1.357 1.00 89.25 96 ASP A O 1
ATOM 727 N N . GLU A 1 97 ? -19.907 -2.123 0.929 1.00 90.19 97 GLU A N 1
ATOM 728 C CA . GLU A 1 97 ? -19.345 -3.448 0.642 1.00 90.19 97 GLU A CA 1
ATOM 729 C C . GLU A 1 97 ? -18.332 -3.430 -0.520 1.00 90.19 97 GLU A C 1
ATOM 731 O O . GLU A 1 97 ? -17.354 -4.181 -0.520 1.00 90.19 97 GLU A O 1
ATOM 736 N N . GLY A 1 98 ? -18.506 -2.534 -1.496 1.00 85.75 98 GLY A N 1
ATOM 737 C CA . GLY A 1 98 ? -17.550 -2.310 -2.576 1.00 85.75 98 GLY A CA 1
ATOM 738 C C . GLY A 1 98 ? -16.228 -1.743 -2.061 1.00 85.75 98 GLY A C 1
ATOM 739 O O . GLY A 1 98 ? -15.163 -2.247 -2.422 1.00 85.75 98 GLY A O 1
ATOM 740 N N . LEU A 1 99 ? -16.285 -0.748 -1.174 1.00 86.56 99 LEU A N 1
ATOM 741 C CA . LEU A 1 99 ? -15.096 -0.177 -0.536 1.00 86.56 99 LEU A CA 1
ATOM 742 C C . LEU A 1 99 ? -14.415 -1.189 0.395 1.00 86.56 99 LEU A C 1
ATOM 744 O O . LEU A 1 99 ? -13.197 -1.344 0.339 1.00 86.56 99 LEU A O 1
ATOM 748 N N . LYS A 1 100 ? -15.202 -1.928 1.185 1.00 92.31 100 LYS A N 1
ATOM 749 C CA . LYS A 1 100 ? -14.721 -2.979 2.092 1.00 92.31 100 LYS A CA 1
ATOM 750 C C . LYS A 1 100 ? -13.999 -4.092 1.338 1.00 92.31 100 LYS A C 1
ATOM 752 O 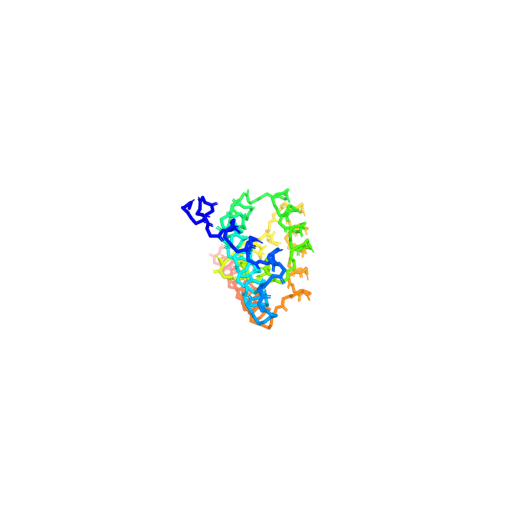O . LYS A 1 100 ? -12.905 -4.493 1.731 1.00 92.31 100 LYS A O 1
ATOM 757 N N . SER A 1 101 ? -14.584 -4.563 0.234 1.00 91.00 101 SER A N 1
ATOM 758 C CA . SER A 1 101 ? -13.967 -5.595 -0.608 1.00 91.00 101 SER A CA 1
ATOM 759 C C . SER A 1 101 ? -12.646 -5.115 -1.227 1.00 91.00 101 SER A C 1
ATOM 761 O O . SER A 1 101 ? -11.634 -5.796 -1.097 1.00 91.00 101 SER A O 1
ATOM 763 N N . ALA A 1 102 ? -12.608 -3.902 -1.791 1.00 86.62 102 ALA A N 1
ATOM 764 C CA . ALA A 1 102 ? -11.389 -3.336 -2.369 1.00 86.62 102 ALA A CA 1
ATOM 765 C C . ALA A 1 102 ? -10.287 -3.067 -1.323 1.00 86.62 102 ALA A C 1
ATOM 767 O O . ALA A 1 102 ? -9.101 -3.259 -1.603 1.00 86.62 102 ALA A O 1
ATOM 768 N N . ALA A 1 103 ? -10.663 -2.642 -0.113 1.00 91.88 103 ALA A N 1
ATOM 769 C CA . ALA A 1 103 ? -9.737 -2.500 1.008 1.00 91.88 103 ALA A CA 1
ATOM 770 C C . ALA A 1 103 ? -9.128 -3.850 1.405 1.00 91.88 103 ALA A C 1
ATOM 772 O O . ALA A 1 103 ? -7.914 -3.946 1.591 1.00 91.88 103 ALA A O 1
ATOM 773 N N . LEU A 1 104 ? -9.949 -4.903 1.475 1.00 92.88 104 LEU A N 1
ATOM 774 C CA . LEU A 1 104 ? -9.490 -6.255 1.781 1.00 92.88 104 LEU A CA 1
ATOM 775 C C . LEU A 1 104 ? -8.502 -6.772 0.728 1.00 92.88 104 LEU A C 1
ATOM 777 O O . LEU A 1 104 ? -7.445 -7.280 1.099 1.00 92.88 104 LEU A O 1
ATOM 781 N N . ASP A 1 105 ? -8.801 -6.588 -0.560 1.00 93.06 105 ASP A N 1
ATOM 782 C CA . ASP A 1 105 ? -7.911 -6.978 -1.661 1.00 93.06 105 ASP A CA 1
ATOM 783 C C . ASP A 1 105 ? -6.538 -6.295 -1.545 1.00 93.06 105 ASP A C 1
ATOM 785 O O . ASP A 1 105 ? -5.496 -6.947 -1.649 1.00 93.06 105 ASP A O 1
ATOM 789 N N . CYS A 1 106 ? -6.519 -4.990 -1.247 1.00 89.88 106 CYS A N 1
ATOM 790 C CA . CYS A 1 106 ? -5.275 -4.254 -1.013 1.00 89.88 106 CYS A CA 1
ATOM 791 C C . CYS A 1 106 ? -4.498 -4.808 0.188 1.00 89.88 106 CYS A C 1
ATOM 793 O O . CYS A 1 106 ? -3.289 -5.004 0.096 1.00 89.88 106 CYS A O 1
ATOM 795 N N . ILE A 1 107 ? -5.173 -5.064 1.312 1.00 92.88 107 ILE A N 1
ATOM 796 C CA . ILE A 1 107 ? -4.545 -5.549 2.551 1.00 92.88 107 ILE A CA 1
ATOM 797 C C . ILE A 1 107 ? -3.929 -6.933 2.352 1.00 92.88 107 ILE A C 1
ATOM 799 O O . ILE A 1 107 ? -2.794 -7.159 2.773 1.00 92.88 107 ILE A O 1
ATOM 803 N N . LEU A 1 108 ? -4.646 -7.845 1.692 1.00 91.38 108 LEU A N 1
ATOM 804 C CA . LEU A 1 108 ? -4.152 -9.190 1.405 1.00 91.38 108 LEU A CA 1
ATOM 805 C C . LEU A 1 108 ? -2.907 -9.148 0.517 1.00 91.38 108 LEU A C 1
ATOM 807 O O . LEU A 1 108 ? -1.916 -9.814 0.818 1.00 91.38 108 LEU A O 1
ATOM 811 N N . GLU A 1 109 ? -2.928 -8.330 -0.534 1.00 91.56 109 GLU A N 1
ATOM 812 C CA . GLU A 1 109 ? -1.800 -8.230 -1.458 1.00 91.56 109 GLU A CA 1
ATOM 813 C C . GLU A 1 109 ? -0.590 -7.538 -0.814 1.00 91.56 109 GLU A C 1
ATOM 815 O O . GLU A 1 109 ? 0.543 -8.000 -0.953 1.00 91.56 109 GLU A O 1
ATOM 820 N N . ILE A 1 110 ? -0.813 -6.476 -0.033 1.00 89.81 110 ILE A N 1
ATOM 821 C CA . ILE A 1 110 ? 0.244 -5.832 0.757 1.00 89.81 110 ILE A CA 1
ATOM 822 C C . ILE A 1 110 ? 0.835 -6.824 1.762 1.00 89.81 110 ILE A C 1
ATOM 824 O O . ILE A 1 110 ? 2.051 -6.868 1.911 1.00 89.81 110 ILE A O 1
ATOM 828 N N . GLY A 1 111 ? 0.014 -7.635 2.432 1.00 88.38 111 GLY A N 1
ATOM 829 C CA . GLY A 1 111 ? 0.488 -8.667 3.353 1.00 88.38 111 GLY A CA 1
ATOM 830 C C . GLY A 1 111 ? 1.305 -9.759 2.656 1.00 88.38 111 GLY A C 1
ATOM 831 O O . GLY A 1 111 ? 2.291 -10.236 3.214 1.00 88.38 111 GLY A O 1
ATOM 832 N N . TYR A 1 112 ? 0.934 -10.125 1.425 1.00 89.06 112 TYR A N 1
ATOM 833 C CA . TYR A 1 112 ? 1.651 -11.116 0.619 1.00 89.06 112 TYR A CA 1
ATOM 834 C C . TYR A 1 112 ? 3.012 -10.608 0.118 1.00 89.06 112 TYR A C 1
ATOM 836 O O . TYR A 1 112 ? 4.002 -11.340 0.144 1.00 89.06 112 TYR A O 1
ATOM 844 N N . ILE A 1 113 ? 3.071 -9.354 -0.334 1.00 86.56 113 ILE A N 1
ATOM 845 C CA . ILE A 1 113 ? 4.271 -8.735 -0.921 1.00 86.56 113 ILE A CA 1
ATOM 846 C C . ILE A 1 113 ? 5.166 -8.084 0.147 1.00 86.56 113 ILE A C 1
ATOM 848 O O . ILE A 1 113 ? 6.363 -7.873 -0.073 1.00 86.56 113 ILE A O 1
ATOM 852 N N . GLY A 1 114 ? 4.580 -7.723 1.285 1.00 79.56 114 GLY A N 1
ATOM 853 C CA . GLY A 1 114 ? 5.160 -6.851 2.291 1.00 79.56 114 GLY A CA 1
ATOM 854 C C . GLY A 1 114 ? 6.441 -7.385 2.911 1.00 79.56 114 GLY A C 1
ATOM 855 O O . GLY A 1 114 ? 6.609 -8.575 3.177 1.00 79.56 114 GLY A O 1
ATOM 856 N N . ARG A 1 115 ? 7.361 -6.459 3.190 1.00 78.19 115 ARG A N 1
ATOM 857 C CA . ARG A 1 115 ? 8.488 -6.732 4.081 1.00 78.19 115 ARG A CA 1
ATOM 858 C C . ARG A 1 115 ? 8.021 -6.764 5.530 1.00 78.19 115 ARG A C 1
ATOM 860 O O . ARG A 1 115 ? 6.960 -6.236 5.861 1.00 78.19 115 ARG A O 1
ATOM 867 N N . LYS A 1 116 ? 8.845 -7.359 6.392 1.00 81.75 116 LYS A N 1
ATOM 868 C CA . LYS A 1 116 ? 8.561 -7.528 7.820 1.00 81.75 116 LYS A CA 1
ATOM 869 C C . LYS A 1 116 ? 8.065 -6.230 8.470 1.00 81.75 116 LYS A C 1
ATOM 871 O O . LYS A 1 116 ? 7.072 -6.264 9.179 1.00 81.75 116 LYS A O 1
ATOM 876 N N . GLU A 1 117 ? 8.696 -5.101 8.171 1.00 77.88 117 GLU A N 1
ATOM 877 C CA . GLU A 1 117 ? 8.376 -3.793 8.748 1.00 77.88 117 GLU A CA 1
ATOM 878 C C . GLU A 1 117 ? 6.988 -3.288 8.321 1.00 77.88 117 GLU A C 1
ATOM 880 O O . GLU A 1 117 ? 6.221 -2.784 9.139 1.00 77.88 117 GLU A O 1
ATOM 885 N N . ALA A 1 118 ? 6.634 -3.470 7.044 1.00 79.44 118 ALA A N 1
ATOM 886 C CA . ALA A 1 118 ? 5.318 -3.100 6.528 1.00 79.44 118 ALA A CA 1
ATOM 887 C C . ALA A 1 118 ? 4.213 -3.990 7.123 1.00 79.44 118 ALA A C 1
ATOM 889 O O . ALA A 1 118 ? 3.134 -3.500 7.453 1.00 79.44 118 ALA A O 1
ATOM 890 N N . ILE A 1 119 ? 4.503 -5.284 7.306 1.00 84.81 119 ILE A N 1
ATOM 891 C CA . ILE A 1 119 ? 3.593 -6.245 7.941 1.00 84.81 119 ILE A CA 1
ATOM 892 C C . ILE A 1 119 ? 3.404 -5.912 9.424 1.00 84.81 119 ILE A C 1
ATOM 894 O O . ILE A 1 119 ? 2.270 -5.884 9.895 1.00 84.81 119 ILE A O 1
ATOM 898 N N . GLU A 1 120 ? 4.482 -5.633 10.159 1.00 85.75 120 GLU A N 1
ATOM 899 C CA . GLU A 1 120 ? 4.420 -5.252 11.575 1.00 85.75 120 GLU A CA 1
ATOM 900 C C . GLU A 1 120 ? 3.594 -3.976 11.766 1.00 85.75 120 GLU A C 1
ATOM 902 O O . GLU A 1 120 ? 2.685 -3.957 12.594 1.00 85.75 120 GLU A O 1
ATOM 907 N N . ALA A 1 121 ? 3.825 -2.951 10.941 1.00 82.94 121 ALA A N 1
ATOM 908 C CA . ALA A 1 121 ? 3.046 -1.717 10.984 1.00 82.94 121 ALA A CA 1
ATOM 909 C C . ALA A 1 121 ? 1.563 -1.947 10.652 1.00 82.94 121 ALA A C 1
ATOM 911 O O . ALA A 1 121 ? 0.684 -1.371 11.293 1.00 82.94 121 ALA A O 1
ATOM 912 N N . MET A 1 122 ? 1.265 -2.804 9.673 1.00 85.19 122 MET A N 1
ATOM 913 C CA . MET A 1 122 ? -0.111 -3.185 9.363 1.00 85.19 122 MET A CA 1
ATOM 914 C C . MET A 1 122 ? -0.767 -3.915 10.544 1.00 85.19 122 MET A C 1
ATOM 916 O O . MET A 1 122 ? -1.879 -3.559 10.929 1.00 85.19 122 MET A O 1
ATOM 920 N N . MET A 1 123 ? -0.083 -4.890 11.152 1.00 85.06 123 MET A N 1
ATOM 921 C CA . MET A 1 123 ? -0.599 -5.641 12.301 1.00 85.06 123 MET A CA 1
ATOM 922 C C . MET A 1 123 ? -0.838 -4.751 13.519 1.00 85.06 123 MET A C 1
ATOM 924 O O . MET A 1 123 ? -1.880 -4.876 14.156 1.00 85.06 123 MET A O 1
ATOM 928 N N . GLU A 1 124 ? 0.081 -3.833 13.823 1.00 87.31 124 GLU A N 1
ATOM 929 C CA . GLU A 1 124 ? -0.081 -2.873 14.916 1.00 87.31 124 GLU A CA 1
ATOM 930 C C . GLU A 1 124 ? -1.340 -2.021 14.710 1.00 87.31 124 GLU A C 1
ATOM 932 O O . GLU A 1 124 ? -2.149 -1.852 15.62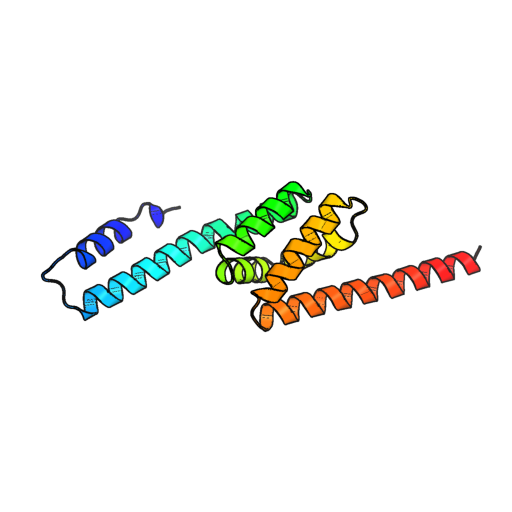2 1.00 87.31 124 GLU A O 1
ATOM 937 N N . LYS A 1 125 ? -1.560 -1.523 13.487 1.00 82.25 125 LYS A N 1
ATOM 938 C CA . LYS A 1 125 ? -2.747 -0.722 13.165 1.00 82.25 125 LYS A CA 1
ATOM 939 C C . LYS A 1 125 ? -4.035 -1.536 13.227 1.00 82.25 125 LYS A C 1
ATOM 941 O O . LYS A 1 125 ? -5.012 -1.036 13.774 1.00 82.25 125 LYS A O 1
ATOM 946 N N . VAL A 1 126 ? -4.035 -2.778 12.739 1.00 82.38 126 VAL A N 1
ATOM 947 C CA . VAL A 1 126 ? -5.192 -3.683 12.843 1.00 82.38 126 VAL A CA 1
ATOM 948 C C . VAL A 1 126 ? -5.511 -4.011 14.305 1.00 82.38 126 VAL A C 1
ATOM 950 O O . VAL A 1 126 ? -6.680 -4.026 14.685 1.00 82.38 126 VAL A O 1
ATOM 953 N N . LEU A 1 127 ? -4.501 -4.239 15.147 1.00 82.88 127 LEU A N 1
ATOM 954 C CA . LEU A 1 127 ? -4.703 -4.515 16.570 1.00 82.88 127 LEU A CA 1
ATOM 955 C C . LEU A 1 127 ? -5.304 -3.308 17.297 1.00 82.88 127 LEU A C 1
ATOM 957 O O . LEU A 1 127 ? -6.343 -3.450 17.938 1.00 82.88 127 LEU A O 1
ATOM 961 N N . ASN A 1 128 ? -4.718 -2.121 17.113 1.00 81.62 128 ASN A N 1
ATOM 962 C CA . ASN A 1 128 ? -5.240 -0.870 17.670 1.00 81.62 128 ASN A CA 1
ATOM 963 C C . ASN A 1 128 ? -6.677 -0.602 17.202 1.00 81.62 128 ASN A C 1
ATOM 965 O O . ASN A 1 128 ? -7.523 -0.150 17.972 1.00 81.62 128 ASN A O 1
ATOM 969 N N . PHE A 1 129 ? -6.965 -0.915 15.937 1.00 75.44 129 PHE A N 1
ATOM 970 C CA . PHE A 1 129 ? -8.304 -0.803 15.382 1.00 75.44 129 PHE A CA 1
ATOM 971 C C . PHE A 1 129 ? -9.301 -1.737 16.097 1.00 75.44 129 PHE A C 1
ATOM 973 O O . PHE A 1 129 ? -10.390 -1.321 16.495 1.00 75.44 129 PHE A O 1
ATOM 980 N N . MET A 1 130 ? -8.928 -2.999 16.329 1.00 77.56 130 MET A N 1
ATOM 981 C CA . MET A 1 130 ? -9.770 -3.956 17.055 1.00 77.56 130 MET A CA 1
ATOM 982 C C . MET A 1 130 ? -9.972 -3.587 18.531 1.00 77.56 130 MET A C 1
ATOM 984 O O . MET A 1 130 ? -11.068 -3.799 19.057 1.00 77.56 130 MET A O 1
ATOM 988 N N . GLU A 1 131 ? -8.949 -3.044 19.193 1.00 76.38 131 GLU A N 1
ATOM 989 C CA . GLU A 1 131 ? -9.030 -2.580 20.582 1.00 76.38 131 GLU A CA 1
ATOM 990 C C . GLU A 1 131 ? -9.948 -1.359 20.725 1.00 76.38 131 GLU A C 1
ATOM 992 O O . GLU A 1 131 ? -10.803 -1.355 21.612 1.00 76.38 131 GLU A O 1
ATOM 997 N N . GLY A 1 132 ? -9.890 -0.396 19.798 1.00 70.81 132 GLY A N 1
ATOM 998 C CA . GLY A 1 132 ? -10.824 0.738 19.774 1.00 70.81 132 GLY A CA 1
ATOM 999 C C . GLY A 1 132 ? -12.295 0.302 19.715 1.00 70.81 132 GLY A C 1
ATOM 1000 O O . GLY A 1 132 ? -13.141 0.838 20.433 1.00 70.81 132 GLY A O 1
ATOM 1001 N N . ARG A 1 133 ? -12.609 -0.762 18.958 1.00 64.81 133 ARG A N 1
ATOM 1002 C CA . ARG A 1 133 ? -13.974 -1.326 18.911 1.00 64.81 133 ARG A CA 1
ATOM 1003 C C . ARG A 1 133 ? -14.425 -1.986 20.219 1.00 64.81 133 ARG A C 1
ATOM 1005 O O . ARG A 1 133 ? -15.628 -2.125 20.446 1.00 64.81 133 ARG A O 1
ATOM 1012 N N . GLN A 1 134 ? -13.499 -2.442 21.063 1.00 60.41 134 GLN A N 1
ATOM 1013 C CA . GLN A 1 134 ? -13.830 -2.999 22.382 1.00 60.41 134 GLN A CA 1
ATOM 1014 C C . GLN A 1 134 ? -14.200 -1.893 23.373 1.00 60.41 134 GLN A C 1
ATOM 1016 O O . GLN A 1 134 ? -15.100 -2.087 24.190 1.00 60.41 134 GLN A O 1
ATOM 1021 N N . GLU A 1 135 ? -13.538 -0.740 23.292 1.00 61.25 135 GLU A N 1
ATOM 1022 C CA . GLU A 1 135 ? -13.835 0.424 24.129 1.00 61.25 135 GLU A CA 1
ATOM 1023 C C . GLU A 1 135 ? -15.182 1.058 23.766 1.00 61.25 135 GLU A C 1
ATOM 1025 O O . GLU A 1 135 ? -16.021 1.244 24.645 1.00 61.25 135 GLU A O 1
ATOM 1030 N N . GLU A 1 136 ? -15.468 1.250 22.475 1.00 59.06 136 GLU A N 1
ATOM 1031 C CA . GLU A 1 136 ? -16.742 1.829 22.024 1.00 59.06 136 GLU A CA 1
ATOM 1032 C C . GLU A 1 136 ? -17.955 0.948 22.387 1.00 59.06 136 GLU A C 1
ATOM 1034 O O . GLU A 1 136 ? -18.989 1.438 22.849 1.00 59.06 136 GLU A O 1
ATOM 1039 N N . LYS A 1 137 ? -17.825 -0.384 22.273 1.00 60.41 137 LYS A N 1
ATOM 1040 C CA . LYS A 1 137 ? -18.871 -1.323 22.723 1.00 60.41 137 LYS A CA 1
ATOM 1041 C C . LYS A 1 137 ? -19.069 -1.312 24.238 1.00 60.41 137 LYS A C 1
ATOM 1043 O O . LYS A 1 137 ? -20.191 -1.535 24.706 1.00 60.41 137 LYS A O 1
ATOM 1048 N N . ARG A 1 138 ? -18.000 -1.082 25.003 1.00 59.72 138 ARG A N 1
ATOM 1049 C CA . ARG A 1 138 ? -18.051 -0.998 26.466 1.00 59.72 138 ARG A CA 1
ATOM 1050 C C . ARG A 1 138 ? -18.750 0.286 26.910 1.00 59.72 138 ARG A C 1
ATOM 1052 O O . ARG A 1 138 ? -19.614 0.214 27.780 1.00 59.72 138 ARG A O 1
ATOM 1059 N N . ASP A 1 139 ? -18.469 1.409 26.257 1.00 61.12 139 ASP A N 1
ATOM 1060 C CA . ASP A 1 139 ? -19.127 2.688 26.539 1.00 61.12 139 ASP A CA 1
ATOM 1061 C C . ASP A 1 139 ? -20.595 2.709 26.102 1.00 61.12 139 ASP A C 1
ATOM 1063 O O . ASP A 1 139 ? -21.452 3.115 26.886 1.00 61.12 139 ASP A O 1
ATOM 1067 N N . SER A 1 140 ? -20.933 2.172 24.923 1.00 63.69 140 SER A N 1
ATOM 1068 C CA . SER A 1 140 ? -22.340 2.005 24.516 1.00 63.69 140 SER A CA 1
ATOM 1069 C C . SER A 1 140 ? -23.124 1.106 25.476 1.00 63.69 140 SER A C 1
ATOM 1071 O O . SER A 1 140 ? -24.273 1.402 25.803 1.00 63.69 140 SER A O 1
ATOM 1073 N N . SER A 1 141 ? -22.508 0.026 25.970 1.00 65.75 141 SER A N 1
ATOM 1074 C CA . SER A 1 141 ? -23.149 -0.836 26.971 1.00 65.75 141 SER A CA 1
ATOM 1075 C C . SER A 1 141 ? -23.352 -0.092 28.290 1.00 65.75 141 SER A C 1
ATOM 1077 O O . SER A 1 141 ? -24.439 -0.154 28.853 1.00 65.75 141 SER A O 1
ATOM 1079 N N . ASN A 1 142 ? -22.351 0.653 28.767 1.00 65.75 142 ASN A N 1
ATOM 1080 C CA . ASN A 1 142 ? -22.457 1.442 29.997 1.00 65.75 142 ASN A CA 1
ATOM 1081 C C . ASN A 1 142 ? -23.538 2.533 29.908 1.00 65.75 142 ASN A C 1
ATOM 1083 O O . ASN A 1 142 ? -24.245 2.761 30.888 1.00 65.75 142 ASN A O 1
ATOM 1087 N N . LEU A 1 143 ? -23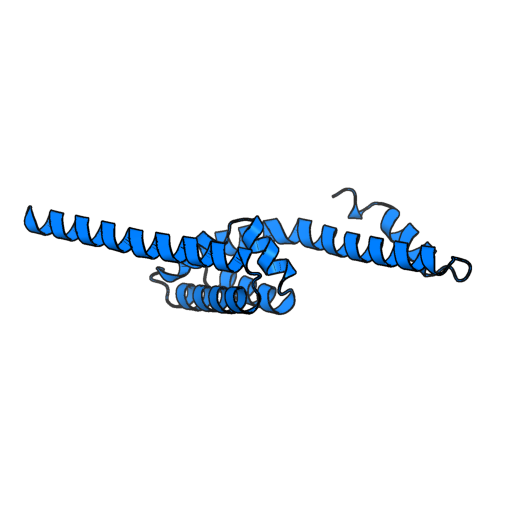.713 3.164 28.742 1.00 65.44 143 LEU A N 1
ATOM 1088 C CA . LEU A 1 143 ? -24.772 4.150 28.501 1.00 65.44 143 LEU A CA 1
ATOM 1089 C C . LEU A 1 143 ? -26.177 3.519 28.480 1.00 65.44 143 LEU A C 1
ATOM 1091 O O . LEU A 1 143 ? -27.115 4.123 29.000 1.00 65.44 143 LEU A O 1
ATOM 1095 N N . MET A 1 144 ? -26.333 2.291 27.966 1.00 67.12 144 MET A N 1
ATOM 1096 C CA . MET A 1 144 ? -27.617 1.568 28.018 1.00 67.12 144 MET A CA 1
ATOM 1097 C C . MET A 1 144 ? -28.050 1.190 29.441 1.00 67.12 144 MET A C 1
ATOM 1099 O O . MET A 1 144 ? -29.245 1.131 29.701 1.00 67.12 144 MET A O 1
ATOM 1103 N N . TRP A 1 145 ? -27.116 0.949 30.367 1.00 54.19 145 TRP A N 1
ATOM 1104 C CA . TRP A 1 145 ? -27.440 0.657 31.775 1.00 54.19 145 TRP A CA 1
ATOM 1105 C C . TRP A 1 145 ? -27.747 1.909 32.613 1.00 54.19 145 TRP A C 1
ATOM 1107 O O . TRP A 1 145 ? -28.210 1.784 33.746 1.00 54.19 145 TRP A O 1
ATOM 1117 N N . LEU A 1 146 ? -27.469 3.101 32.078 1.00 57.75 146 LEU A N 1
ATOM 1118 C CA . LEU A 1 146 ? -27.728 4.399 32.714 1.00 57.75 146 LEU A CA 1
ATOM 1119 C C . LEU A 1 146 ? -29.028 5.069 32.218 1.00 57.75 146 LEU A C 1
ATOM 1121 O O . LEU A 1 146 ? -29.312 6.194 32.629 1.00 57.75 146 LEU A O 1
ATOM 1125 N N . SER A 1 147 ? -29.796 4.391 31.353 1.00 49.53 147 SER A N 1
ATOM 1126 C CA . SER A 1 147 ? -31.100 4.820 30.807 1.00 49.53 147 SER A CA 1
ATOM 1127 C C . SER A 1 147 ? -32.252 4.077 31.478 1.00 49.53 147 SER A C 1
ATOM 1129 O O . SER A 1 147 ? -33.297 4.716 31.729 1.00 49.53 147 SER A O 1
#

Foldseek 3Di:
DVVVVDCLVVVLVVLLPDPPHDPVSNVVSVVVVVVVVLVVCLVVLLVLLVVLLVVLDLVSLQVVLVCCVVVFASNLVSCVVSVSLLSLVVLCVDPPPSSNVSSVSNLVSSCVRDDPVSVVVNVVSNVVVVVVVVVVVVVVVVVVVVD

Secondary structure (DSSP, 8-state):
-TTTTSTHHHHHHHHHH-TTS-HHHHHHHHHHHHHHHHHHHHHHHHHHHHHHHHT-SHHHHHHHHHHHHHHTHHHHHHHHHTT-HHHHHHGGG-S-HHHHHHHHHHHHHHHHH--HHHHHHHHHHHHHHHHHHHHHHHHHHHHHTT-